Protein AF-A0A0A6YWK4-F1 (afdb_monomer_lite)

pLDDT: mean 93.41, std 6.63, range [67.75, 98.69]

Sequence (91 aa):
MTHWFHRNPLKATAPVSFNYYGMITGPPASKICNDLRSARTRLLELFTDLSCNPETMKNAADLYFSLLQGFINSVGDSTQESKLRYIQNFK

Secondary structure (DSSP, 8-state):
-------PPPPP--------GGG--SHHHHHHHHHHHHHHHHHHHHTT-TT--HHHHHHHHHHHHHHHHTTTB-SSS--SBPTTTTS----

InterPro domains:
  IPR038499 BRO1 domain superfamily [G3DSA:1.25.40.280] (1-91)
  IPR038898 BRO1 domain-containing protein BROX [PTHR23032] (1-91)

Foldseek 3Di:
DDDDDDDDDDDDWDQDQLPPDPVQPDDVSVVLSNQLSVLVVLLVVLVPDPPDDPVSNVVSCCSNVVSVQPQFPDDDPDPDTHPNVPVDDID

Organism: Mus musculus (NCBI:txid10090)

Structure (mmCIF, N/CA/C/O backbone):
data_AF-A0A0A6YWK4-F1
#
_entry.id   AF-A0A0A6YWK4-F1
#
loop_
_atom_site.group_PDB
_atom_site.id
_atom_site.type_symbol
_atom_site.label_atom_id
_atom_site.label_alt_id
_atom_site.label_comp_id
_atom_site.label_asym_id
_atom_site.label_entity_id
_atom_site.label_seq_id
_atom_site.pdbx_PDB_ins_code
_atom_site.Cartn_x
_atom_site.Cartn_y
_atom_site.Cartn_z
_atom_site.occupancy
_atom_site.B_iso_or_equiv
_atom_site.auth_seq_id
_atom_site.auth_comp_id
_atom_site.auth_asym_id
_atom_site.auth_atom_id
_atom_site.pdbx_PDB_model_num
ATOM 1 N N . MET A 1 1 ? 31.222 7.432 -20.108 1.00 71.38 1 MET A N 1
ATOM 2 C CA . MET A 1 1 ? 31.885 6.949 -18.879 1.00 71.38 1 MET A CA 1
ATOM 3 C C . MET A 1 1 ? 30.844 6.174 -18.092 1.00 71.38 1 MET A C 1
ATOM 5 O O . MET A 1 1 ? 29.768 6.710 -17.870 1.00 71.38 1 MET A O 1
ATOM 9 N N . THR A 1 2 ? 31.091 4.907 -17.784 1.00 91.19 2 THR A N 1
ATOM 10 C CA . THR A 1 2 ? 30.148 4.062 -17.035 1.00 91.19 2 THR A CA 1
ATOM 11 C C . THR A 1 2 ? 30.578 3.993 -15.577 1.00 91.19 2 THR A C 1
ATOM 13 O O . THR A 1 2 ? 31.764 3.829 -15.297 1.00 91.19 2 THR A O 1
ATOM 16 N N . HIS A 1 3 ? 29.626 4.101 -14.654 1.00 95.69 3 HIS A N 1
ATOM 17 C CA . HIS A 1 3 ? 29.875 3.959 -13.221 1.00 95.69 3 HIS A CA 1
ATOM 18 C C . HIS A 1 3 ? 29.434 2.570 -12.757 1.00 95.69 3 HIS A C 1
ATOM 20 O O . HIS A 1 3 ? 28.366 2.100 -13.149 1.00 95.69 3 HIS A O 1
ATOM 26 N N . TRP A 1 4 ? 30.241 1.923 -11.916 1.00 97.31 4 TRP A N 1
ATOM 27 C CA . TRP A 1 4 ? 29.873 0.674 -11.254 1.00 97.31 4 TRP A CA 1
ATOM 28 C C . TRP A 1 4 ? 29.571 0.949 -9.788 1.00 97.31 4 TRP A C 1
ATOM 30 O O . TRP A 1 4 ? 30.364 1.581 -9.090 1.00 97.31 4 TRP A O 1
ATOM 40 N N . PHE A 1 5 ? 28.433 0.449 -9.321 1.00 97.62 5 PHE A N 1
ATOM 41 C CA . PHE A 1 5 ? 28.073 0.523 -7.918 1.00 97.62 5 PHE A CA 1
ATOM 42 C C . PHE A 1 5 ? 27.585 -0.837 -7.429 1.00 9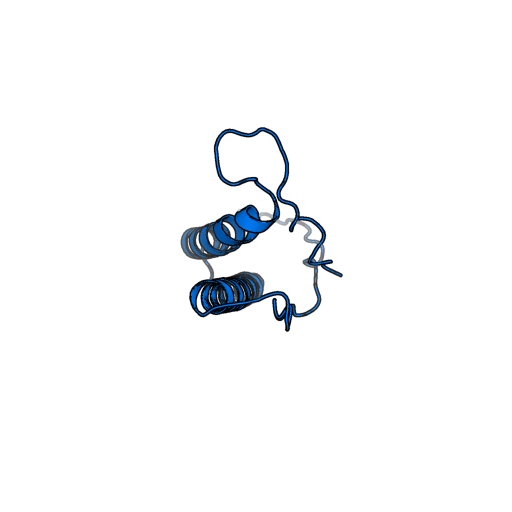7.62 5 PHE A C 1
ATOM 44 O O . PHE A 1 5 ? 26.640 -1.396 -7.986 1.00 97.62 5 PHE A O 1
ATOM 51 N N . HIS A 1 6 ? 28.178 -1.328 -6.341 1.00 98.00 6 HIS A N 1
ATOM 52 C CA . HIS A 1 6 ? 27.662 -2.491 -5.623 1.00 98.00 6 HIS A CA 1
ATOM 53 C C . HIS A 1 6 ? 26.224 -2.245 -5.142 1.00 98.00 6 HIS A C 1
ATOM 55 O O . HIS A 1 6 ? 25.869 -1.137 -4.713 1.00 98.00 6 HIS A O 1
ATOM 61 N N . ARG A 1 7 ? 25.387 -3.281 -5.197 1.00 97.94 7 ARG A N 1
ATOM 62 C CA . ARG A 1 7 ? 24.016 -3.264 -4.678 1.00 97.94 7 ARG A CA 1
ATOM 63 C C . ARG A 1 7 ? 23.782 -4.529 -3.871 1.00 97.94 7 ARG A C 1
ATOM 65 O O . ARG A 1 7 ? 23.962 -5.635 -4.369 1.00 97.94 7 ARG A O 1
ATOM 72 N N . ASN A 1 8 ? 23.358 -4.349 -2.626 1.00 98.25 8 ASN A N 1
ATOM 73 C CA . ASN A 1 8 ? 22.800 -5.445 -1.846 1.00 98.25 8 ASN A CA 1
ATOM 74 C C . ASN A 1 8 ? 21.374 -5.754 -2.342 1.00 98.25 8 ASN A C 1
ATOM 76 O O . ASN A 1 8 ? 20.728 -4.864 -2.907 1.00 98.25 8 ASN A O 1
ATOM 80 N N . PRO A 1 9 ? 20.859 -6.972 -2.107 1.00 98.25 9 PRO A N 1
ATOM 81 C CA . PRO A 1 9 ? 19.464 -7.297 -2.380 1.00 98.25 9 PRO A CA 1
ATOM 82 C C . PRO A 1 9 ? 18.494 -6.360 -1.647 1.00 98.25 9 PRO A C 1
ATOM 84 O O . PRO A 1 9 ? 18.771 -5.899 -0.536 1.00 98.25 9 PRO A O 1
ATOM 87 N N . LEU A 1 10 ? 17.337 -6.104 -2.259 1.00 97.12 10 LEU A N 1
ATOM 88 C CA . LEU A 1 10 ? 16.262 -5.341 -1.627 1.00 97.12 10 LEU A CA 1
ATOM 89 C C . LEU A 1 10 ? 15.651 -6.115 -0.452 1.00 97.12 10 LEU A C 1
ATOM 91 O O . LEU A 1 10 ? 15.667 -7.346 -0.407 1.00 97.12 10 LEU A O 1
ATOM 95 N N . LYS A 1 11 ? 15.078 -5.378 0.503 1.00 96.56 11 LYS A N 1
ATOM 96 C CA . LYS A 1 11 ? 14.364 -5.976 1.635 1.00 96.56 11 LYS A CA 1
ATOM 97 C C . LYS A 1 11 ? 13.051 -6.599 1.155 1.00 96.56 11 LYS A C 1
ATOM 99 O O . LYS A 1 11 ? 12.236 -5.914 0.546 1.00 96.56 11 LYS A O 1
ATOM 104 N N . ALA A 1 12 ? 12.828 -7.861 1.505 1.00 95.56 12 ALA A N 1
ATOM 105 C CA . ALA A 1 12 ? 11.531 -8.518 1.371 1.00 95.56 12 ALA A CA 1
ATOM 106 C C . ALA A 1 12 ? 10.674 -8.312 2.633 1.00 95.56 12 ALA A C 1
ATOM 108 O O . ALA A 1 12 ? 11.189 -7.964 3.696 1.00 95.56 12 ALA A O 1
ATOM 109 N N . THR A 1 13 ? 9.364 -8.528 2.512 1.00 96.00 13 THR A N 1
ATOM 110 C CA . THR A 1 13 ? 8.404 -8.465 3.625 1.00 96.00 13 THR A CA 1
ATOM 111 C C . THR A 1 13 ? 7.191 -9.339 3.323 1.00 96.00 13 THR A C 1
ATOM 113 O O . THR A 1 13 ? 6.842 -9.539 2.157 1.00 96.00 13 THR A O 1
ATOM 116 N N . ALA A 1 14 ? 6.527 -9.846 4.362 1.00 96.06 14 AL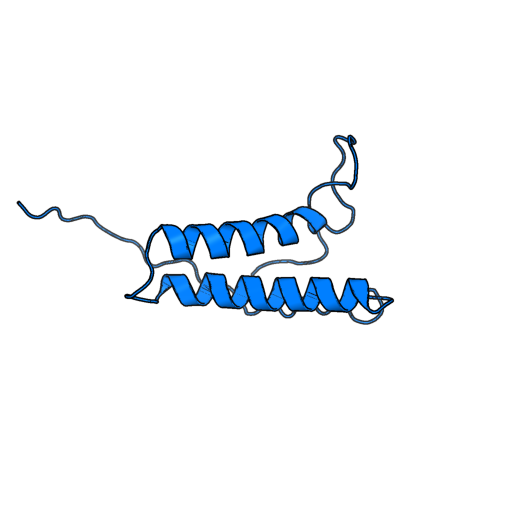A A N 1
ATOM 117 C CA . ALA A 1 14 ? 5.293 -10.603 4.190 1.00 96.06 14 ALA A CA 1
ATOM 118 C C . ALA A 1 14 ? 4.152 -9.745 3.579 1.00 96.06 14 ALA A C 1
ATOM 120 O O . ALA A 1 14 ? 4.091 -8.520 3.788 1.00 96.06 14 ALA A O 1
ATOM 121 N N . PRO A 1 15 ? 3.205 -10.362 2.846 1.00 94.62 15 PRO A N 1
ATOM 122 C CA . PRO A 1 15 ? 1.942 -9.720 2.492 1.00 94.62 15 PRO A CA 1
ATOM 123 C C . PRO A 1 15 ? 1.160 -9.318 3.750 1.00 94.62 15 PRO A C 1
ATOM 125 O O . PRO A 1 15 ? 1.105 -10.068 4.722 1.00 94.62 15 PRO A O 1
ATOM 128 N N . VAL A 1 16 ? 0.533 -8.141 3.726 1.00 96.38 16 VAL A N 1
ATOM 129 C CA . VAL A 1 16 ? -0.266 -7.614 4.844 1.00 96.38 16 VAL A CA 1
ATOM 130 C C . VAL A 1 16 ? -1.654 -7.255 4.330 1.00 96.38 16 VAL A C 1
ATOM 132 O O . VAL A 1 16 ? -1.785 -6.480 3.386 1.00 96.38 16 VAL A O 1
ATOM 135 N N . SER A 1 17 ? -2.689 -7.835 4.940 1.00 94.12 17 SER A N 1
ATOM 136 C CA . SER A 1 17 ? -4.080 -7.667 4.504 1.00 94.12 17 SER A CA 1
ATOM 137 C C . SER A 1 17 ? -4.769 -6.428 5.078 1.00 94.12 17 SER A C 1
ATOM 139 O O . SER A 1 17 ? -5.783 -6.011 4.525 1.00 94.12 17 SER A O 1
ATOM 141 N N . PHE A 1 18 ? -4.254 -5.864 6.177 1.00 94.88 18 PHE A N 1
ATOM 142 C CA . PHE A 1 18 ? -4.899 -4.784 6.940 1.00 94.88 18 PHE A CA 1
ATOM 143 C C . PHE A 1 18 ? -6.348 -5.108 7.358 1.00 94.88 18 PHE A C 1
ATOM 145 O O . PHE A 1 18 ? -7.183 -4.220 7.493 1.00 94.88 18 PHE A O 1
ATOM 152 N N . ASN A 1 19 ? -6.666 -6.391 7.564 1.00 91.81 19 ASN A N 1
ATOM 153 C CA . ASN A 1 19 ? -7.968 -6.819 8.067 1.00 91.81 19 ASN A CA 1
ATOM 154 C C . ASN A 1 19 ? -7.901 -7.049 9.585 1.00 91.81 19 ASN A C 1
ATOM 156 O O . ASN A 1 19 ? -7.338 -8.046 10.035 1.00 91.81 19 ASN A O 1
ATOM 160 N N . TYR A 1 20 ? -8.499 -6.137 10.355 1.00 91.75 20 TYR A N 1
ATOM 161 C CA . TYR A 1 20 ? -8.566 -6.204 11.823 1.00 91.75 20 TYR A CA 1
ATOM 162 C C . TYR A 1 20 ? -9.909 -6.736 12.344 1.00 91.75 20 TYR A C 1
ATOM 164 O O . TYR A 1 20 ? -10.244 -6.549 13.515 1.00 91.75 20 TYR A O 1
ATOM 172 N N . TYR A 1 21 ? -10.680 -7.413 11.485 1.00 89.25 21 TYR A N 1
ATOM 173 C CA . TYR A 1 21 ? -11.945 -8.066 11.828 1.00 89.25 21 TYR A CA 1
ATOM 174 C C . TYR A 1 21 ? -12.886 -7.127 12.600 1.00 89.25 21 TYR A C 1
ATOM 176 O O . TYR A 1 21 ? -13.161 -6.018 12.145 1.00 89.25 21 TYR A O 1
ATOM 184 N N . GLY A 1 22 ? -13.358 -7.544 13.780 1.00 85.56 22 GLY A N 1
ATOM 185 C CA . GLY A 1 22 ? -14.311 -6.797 14.601 1.00 85.56 22 GLY A CA 1
ATOM 186 C C . GLY A 1 22 ? -13.824 -5.433 15.104 1.00 85.56 22 GLY A C 1
ATOM 187 O O . GLY A 1 22 ? -14.634 -4.689 15.644 1.00 85.56 22 GLY A O 1
ATOM 188 N N . MET A 1 23 ? -12.545 -5.076 14.927 1.00 86.06 23 MET A N 1
ATOM 189 C CA . MET A 1 23 ? -12.061 -3.719 15.221 1.00 86.06 23 MET A CA 1
ATOM 190 C C . MET A 1 23 ? -12.454 -2.703 14.140 1.00 86.06 23 MET A C 1
ATOM 192 O O . MET A 1 23 ? -12.537 -1.511 14.424 1.00 86.06 23 MET A O 1
ATOM 196 N N . ILE A 1 24 ? -12.697 -3.152 12.904 1.00 88.12 24 ILE A N 1
ATOM 197 C CA . ILE A 1 24 ? -13.104 -2.284 11.797 1.00 88.12 24 ILE A CA 1
ATOM 198 C C . ILE A 1 24 ? -14.629 -2.232 11.767 1.00 88.12 24 ILE A C 1
ATOM 200 O O . ILE A 1 24 ? -15.287 -3.058 11.135 1.00 88.12 24 ILE A O 1
ATOM 204 N N . THR A 1 25 ? -15.201 -1.242 12.444 1.00 87.44 25 THR A N 1
ATOM 205 C CA . THR A 1 25 ? -16.648 -1.028 12.477 1.00 87.44 25 THR A CA 1
ATOM 206 C C . THR A 1 25 ? -17.026 0.135 11.560 1.00 87.44 25 THR A C 1
ATOM 208 O O . THR A 1 25 ? -16.897 1.309 11.893 1.00 87.44 25 THR A O 1
ATOM 211 N N . GLY A 1 26 ? -17.488 -0.197 10.355 1.00 93.00 26 GLY A N 1
ATOM 212 C CA . GLY A 1 26 ? -18.143 0.751 9.454 1.00 93.00 26 GLY A CA 1
ATOM 213 C C . GLY A 1 26 ? -17.484 0.913 8.076 1.00 93.00 26 GLY A C 1
ATOM 214 O O . GLY A 1 26 ? -16.277 0.700 7.925 1.00 93.00 26 GLY A O 1
ATOM 215 N N . PRO A 1 27 ? -18.261 1.337 7.058 1.00 94.12 27 PRO A N 1
ATOM 216 C CA . PRO A 1 27 ? -17.787 1.416 5.675 1.00 94.12 27 PRO A CA 1
ATOM 217 C C . PRO A 1 27 ? -16.530 2.282 5.456 1.00 94.12 27 PRO A C 1
ATOM 219 O O . PRO A 1 27 ? -15.648 1.842 4.714 1.00 94.12 27 PRO A O 1
ATOM 222 N N . PRO A 1 28 ? -16.370 3.464 6.094 1.00 94.19 28 PRO A N 1
ATOM 223 C CA . PRO A 1 28 ? -15.170 4.286 5.907 1.00 94.19 28 PRO A CA 1
ATOM 224 C C . PRO A 1 28 ? -13.892 3.610 6.419 1.00 94.19 28 PRO A C 1
ATOM 226 O O . PRO A 1 28 ? -12.856 3.658 5.756 1.00 94.19 28 PRO A O 1
ATOM 229 N N . ALA A 1 29 ? -13.974 2.931 7.568 1.00 93.50 29 ALA A N 1
ATOM 230 C CA . ALA A 1 29 ? -12.846 2.217 8.157 1.00 93.50 29 ALA A CA 1
ATOM 231 C C . ALA A 1 29 ? -12.457 0.989 7.312 1.00 93.50 29 ALA A C 1
ATOM 233 O O . ALA A 1 29 ? -11.275 0.718 7.097 1.00 93.50 29 ALA A O 1
ATOM 234 N N . SER A 1 30 ? -13.439 0.271 6.757 1.00 94.75 30 SER A N 1
ATOM 235 C CA . SER A 1 30 ? -13.167 -0.817 5.810 1.00 94.75 30 SER A CA 1
ATOM 236 C C . SER A 1 30 ? -12.532 -0.302 4.519 1.00 94.75 30 SER A C 1
ATOM 238 O O . SER A 1 30 ? -11.608 -0.926 3.995 1.00 94.75 30 SER A O 1
ATOM 240 N N . LYS A 1 31 ? -12.990 0.848 4.010 1.00 96.38 31 LYS A N 1
ATOM 241 C CA . LYS A 1 31 ? -12.426 1.471 2.810 1.00 96.38 31 LYS A CA 1
ATOM 242 C C . LYS A 1 31 ? -10.959 1.848 3.012 1.00 96.38 31 LYS A C 1
ATOM 244 O O . LYS A 1 31 ? -10.133 1.433 2.208 1.00 96.38 31 LYS A O 1
ATOM 249 N N . ILE A 1 32 ? -10.615 2.553 4.095 1.00 96.25 32 ILE A N 1
ATOM 250 C CA . ILE A 1 32 ? -9.229 3.002 4.308 1.00 96.25 32 ILE A CA 1
ATOM 251 C C . ILE A 1 32 ? -8.255 1.825 4.472 1.00 96.25 32 ILE A C 1
ATOM 253 O O . ILE A 1 32 ? -7.139 1.880 3.965 1.00 96.25 32 ILE A O 1
ATOM 257 N N . CYS A 1 33 ? -8.685 0.720 5.092 1.00 96.38 33 CYS A N 1
ATOM 258 C CA . CYS A 1 33 ? -7.866 -0.490 5.192 1.00 96.38 33 CYS A CA 1
ATOM 259 C C . CYS A 1 33 ? -7.650 -1.164 3.824 1.00 96.38 33 CYS A C 1
ATOM 261 O O . CYS A 1 33 ? -6.552 -1.638 3.527 1.00 96.38 33 CYS A O 1
ATOM 263 N N . ASN A 1 34 ? -8.672 -1.170 2.960 1.00 96.81 34 ASN A N 1
ATOM 264 C CA . ASN A 1 34 ? -8.551 -1.665 1.586 1.00 96.81 34 ASN A CA 1
ATOM 265 C C . ASN A 1 34 ? -7.650 -0.779 0.717 1.00 96.81 34 ASN A C 1
ATOM 267 O O . ASN A 1 34 ? -6.836 -1.304 -0.050 1.00 96.81 34 ASN A O 1
ATOM 271 N N . ASP A 1 35 ? -7.767 0.540 0.859 1.00 98.06 35 ASP A N 1
ATOM 272 C CA . ASP A 1 35 ? -6.919 1.509 0.167 1.00 98.06 35 ASP A CA 1
ATOM 273 C C . ASP A 1 35 ? -5.457 1.342 0.614 1.00 98.06 35 ASP A C 1
ATOM 275 O O . ASP A 1 35 ? -4.566 1.240 -0.226 1.00 98.06 35 ASP A O 1
ATOM 279 N N . LEU A 1 36 ? -5.211 1.189 1.923 1.00 97.75 36 LEU A N 1
ATOM 280 C 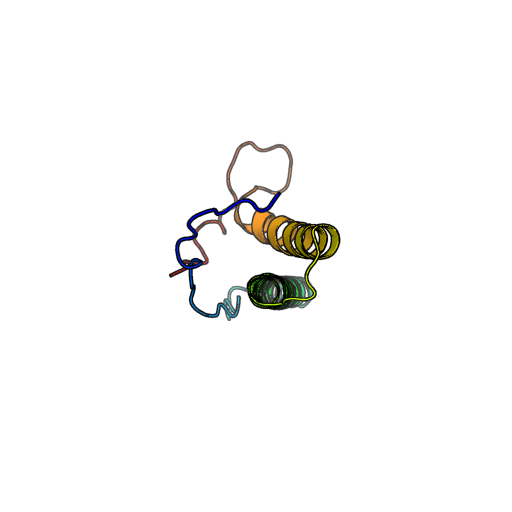CA . LEU A 1 36 ? -3.880 0.956 2.493 1.00 97.75 36 LEU A CA 1
ATOM 281 C C . LEU A 1 36 ? -3.253 -0.355 1.992 1.00 97.75 36 LEU A C 1
ATOM 283 O O . LEU A 1 36 ? -2.082 -0.371 1.605 1.00 97.75 36 LEU A O 1
ATOM 287 N N . ARG A 1 37 ? -4.036 -1.443 1.931 1.00 97.75 37 ARG A N 1
ATOM 288 C CA . ARG A 1 37 ? -3.602 -2.719 1.338 1.00 97.75 37 ARG A CA 1
ATOM 289 C C . ARG A 1 37 ? -3.187 -2.540 -0.120 1.00 97.75 37 ARG A C 1
ATOM 291 O O . ARG A 1 37 ? -2.102 -2.969 -0.503 1.00 97.75 37 A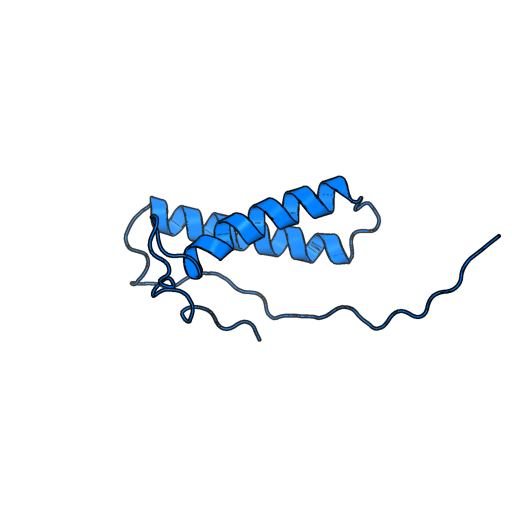RG A O 1
ATOM 298 N N . SER A 1 38 ? -4.036 -1.896 -0.916 1.00 98.31 38 SER A N 1
ATOM 299 C CA . SER A 1 38 ? -3.811 -1.708 -2.353 1.00 98.31 38 SER A CA 1
ATOM 300 C C . SER A 1 38 ? -2.602 -0.807 -2.622 1.00 98.31 38 SER A C 1
ATOM 302 O O . SER A 1 38 ? -1.754 -1.147 -3.444 1.00 98.31 38 SER A O 1
ATOM 304 N N . ALA A 1 39 ? -2.468 0.292 -1.872 1.00 98.50 39 ALA A N 1
ATOM 305 C CA . ALA A 1 39 ? -1.334 1.206 -1.961 1.00 98.50 39 ALA A CA 1
ATOM 306 C C . ALA A 1 39 ? -0.011 0.517 -1.596 1.00 98.50 39 ALA A C 1
ATOM 308 O O . ALA A 1 39 ? 0.980 0.677 -2.309 1.00 98.50 39 ALA A O 1
ATOM 309 N N . ARG A 1 40 ? 0.006 -0.309 -0.536 1.00 98.38 40 ARG A N 1
ATOM 310 C CA . ARG A 1 40 ? 1.197 -1.084 -0.156 1.00 98.38 40 ARG A CA 1
ATOM 311 C C . ARG A 1 40 ? 1.606 -2.064 -1.248 1.00 98.38 40 ARG A C 1
ATOM 313 O O . ARG A 1 40 ? 2.782 -2.122 -1.593 1.00 98.38 40 ARG A O 1
ATOM 320 N N . THR A 1 41 ? 0.655 -2.841 -1.768 1.00 98.12 41 THR A N 1
ATOM 321 C CA . THR A 1 41 ? 0.926 -3.807 -2.840 1.00 98.12 41 THR A CA 1
ATOM 322 C C . THR A 1 41 ? 1.497 -3.101 -4.064 1.00 98.12 41 THR A C 1
ATOM 324 O O . THR A 1 41 ? 2.563 -3.488 -4.534 1.00 98.12 41 THR A O 1
ATOM 327 N N . ARG A 1 42 ? 0.868 -2.001 -4.500 1.00 98.06 42 ARG A N 1
ATOM 328 C CA . ARG A 1 42 ? 1.342 -1.221 -5.646 1.00 98.06 42 ARG A CA 1
ATOM 329 C C . ARG A 1 42 ? 2.762 -0.691 -5.447 1.00 98.06 42 ARG A C 1
ATOM 331 O O . ARG A 1 42 ? 3.571 -0.778 -6.363 1.00 98.06 42 ARG A O 1
ATOM 338 N N . LEU A 1 43 ? 3.076 -0.153 -4.266 1.00 98.56 43 LEU A N 1
ATOM 339 C CA . LEU A 1 43 ? 4.423 0.331 -3.959 1.00 98.56 43 LEU A CA 1
ATOM 340 C C . LEU A 1 43 ? 5.459 -0.801 -4.000 1.00 98.56 43 LEU A C 1
ATOM 342 O O . LEU A 1 43 ? 6.549 -0.612 -4.531 1.00 98.56 43 LEU A O 1
ATOM 346 N N . LEU A 1 44 ? 5.129 -1.976 -3.456 1.00 98.19 44 LEU A N 1
ATOM 347 C CA . LEU A 1 44 ? 6.052 -3.111 -3.435 1.00 98.19 44 LEU A CA 1
ATOM 348 C C . LEU A 1 44 ? 6.339 -3.663 -4.837 1.00 98.19 44 LEU A C 1
ATOM 350 O O . LEU A 1 44 ? 7.481 -4.013 -5.122 1.00 98.19 44 LEU A O 1
ATOM 354 N N . GLU A 1 45 ? 5.337 -3.699 -5.716 1.00 97.94 45 GLU A N 1
ATOM 355 C CA . GLU A 1 45 ? 5.498 -4.118 -7.115 1.00 97.94 45 GLU A CA 1
ATOM 356 C C . GLU A 1 45 ? 6.470 -3.214 -7.888 1.00 97.94 45 GLU A C 1
ATOM 358 O O . GLU A 1 45 ? 7.246 -3.697 -8.713 1.00 97.94 45 GLU A O 1
ATOM 363 N N . LEU A 1 46 ? 6.483 -1.910 -7.585 1.00 98.44 46 LEU A N 1
ATOM 364 C CA . LEU A 1 46 ? 7.350 -0.940 -8.258 1.00 98.44 46 LEU A CA 1
ATOM 365 C C . LEU A 1 46 ? 8.845 -1.165 -8.004 1.00 98.44 46 LEU A C 1
ATOM 367 O O . LEU A 1 46 ? 9.665 -0.723 -8.804 1.00 98.44 46 LEU A O 1
ATOM 371 N N . PHE A 1 47 ? 9.232 -1.861 -6.931 1.00 97.94 47 PHE A N 1
ATOM 372 C CA . PHE A 1 47 ? 10.647 -2.111 -6.637 1.00 97.94 47 PHE A CA 1
ATOM 373 C C . PHE A 1 47 ? 11.339 -3.032 -7.644 1.00 97.94 47 PHE A C 1
ATOM 375 O O . PHE A 1 47 ? 12.564 -2.996 -7.760 1.00 97.94 47 PHE A O 1
ATOM 382 N N . THR A 1 48 ? 10.575 -3.854 -8.359 1.00 97.19 48 THR A N 1
ATOM 383 C CA . THR A 1 48 ? 11.093 -4.765 -9.390 1.00 97.19 48 THR A CA 1
ATOM 384 C C . THR A 1 48 ? 10.570 -4.431 -10.787 1.00 97.19 48 THR A C 1
ATOM 386 O O . THR A 1 48 ? 10.821 -5.180 -11.728 1.00 97.19 48 THR A O 1
ATOM 389 N N . ASP A 1 49 ? 9.852 -3.317 -10.934 1.00 97.69 49 ASP A N 1
ATOM 390 C CA . ASP A 1 49 ? 9.343 -2.828 -12.213 1.00 97.69 49 ASP A CA 1
ATOM 391 C C . ASP A 1 49 ? 10.419 -2.003 -12.931 1.00 97.69 49 ASP A C 1
ATOM 393 O O . ASP A 1 49 ? 10.795 -0.913 -12.498 1.00 97.69 49 ASP A O 1
ATOM 397 N N . LEU A 1 50 ? 10.906 -2.520 -14.059 1.00 97.31 50 LEU A N 1
ATOM 398 C CA . LEU A 1 50 ? 11.944 -1.870 -14.864 1.00 97.31 50 LEU A CA 1
ATOM 399 C C . LEU A 1 50 ? 11.460 -0.590 -15.561 1.00 97.31 50 LEU A C 1
ATOM 401 O O . LEU A 1 50 ? 12.284 0.211 -15.996 1.00 97.31 50 LEU A O 1
ATOM 405 N N . SER A 1 51 ? 10.145 -0.397 -15.677 1.00 97.50 51 SER A N 1
ATOM 406 C CA . SER A 1 51 ? 9.543 0.822 -16.222 1.00 97.50 51 SER A CA 1
ATOM 407 C C . SER A 1 51 ? 9.329 1.907 -15.161 1.00 97.50 51 SER A C 1
ATOM 409 O O . SER A 1 51 ? 8.973 3.040 -15.497 1.00 97.50 51 SER A O 1
ATOM 411 N N . CYS A 1 52 ? 9.569 1.590 -13.882 1.00 97.94 52 CYS A N 1
ATOM 412 C CA . CYS A 1 52 ? 9.395 2.537 -12.796 1.00 97.94 52 CYS A CA 1
ATOM 413 C C . CYS A 1 52 ? 10.375 3.707 -12.927 1.00 97.94 52 CYS A C 1
ATOM 415 O O . CYS A 1 52 ? 11.594 3.542 -12.982 1.00 97.94 52 CYS A O 1
ATOM 417 N N . ASN A 1 53 ? 9.826 4.916 -12.894 1.00 98.25 53 ASN A N 1
ATOM 418 C CA . ASN A 1 53 ? 10.585 6.158 -12.856 1.00 98.25 53 ASN A CA 1
ATOM 419 C C . ASN A 1 53 ? 10.424 6.852 -11.484 1.00 98.25 53 ASN A C 1
ATOM 421 O O . ASN A 1 53 ? 9.557 6.464 -10.689 1.00 98.25 53 ASN A O 1
ATOM 425 N N . PRO A 1 54 ? 11.244 7.875 -11.175 1.00 98.38 54 PRO A N 1
ATOM 426 C CA . PRO A 1 54 ? 11.196 8.554 -9.879 1.00 98.38 54 PRO A CA 1
ATOM 427 C C . PRO A 1 54 ? 9.829 9.158 -9.533 1.00 98.38 54 PRO A C 1
ATOM 429 O O . PRO A 1 54 ? 9.430 9.131 -8.371 1.00 98.38 54 PRO A O 1
ATOM 432 N N . GLU A 1 55 ? 9.096 9.666 -10.524 1.00 98.31 55 GLU A N 1
ATOM 433 C CA . GLU A 1 55 ? 7.764 10.248 -10.331 1.00 98.31 55 GLU A CA 1
ATOM 434 C C . GLU A 1 55 ? 6.741 9.187 -9.904 1.00 98.31 55 GLU A C 1
ATOM 436 O O . GLU A 1 55 ? 6.025 9.361 -8.920 1.00 98.31 55 GLU A O 1
ATOM 441 N N . THR A 1 56 ? 6.733 8.038 -10.583 1.00 98.19 56 THR A N 1
ATOM 442 C CA . THR A 1 56 ? 5.838 6.915 -10.268 1.00 98.19 56 THR A CA 1
ATOM 443 C C . THR A 1 56 ? 6.125 6.358 -8.875 1.00 98.19 56 THR A C 1
ATOM 445 O O . THR A 1 56 ? 5.196 6.119 -8.101 1.00 98.19 56 THR A O 1
ATOM 448 N N . MET A 1 57 ? 7.409 6.209 -8.528 1.00 98.56 57 MET A N 1
ATOM 449 C CA . MET A 1 57 ? 7.837 5.780 -7.195 1.00 98.56 57 MET A CA 1
ATOM 450 C C . MET A 1 57 ? 7.386 6.771 -6.120 1.00 98.56 57 MET A C 1
ATOM 452 O O . MET A 1 57 ? 6.808 6.363 -5.114 1.00 98.56 57 MET A O 1
ATOM 456 N N . LYS A 1 58 ? 7.602 8.075 -6.341 1.00 98.62 58 LYS A N 1
ATOM 457 C CA . LYS A 1 58 ? 7.193 9.125 -5.404 1.00 98.62 58 LYS A CA 1
ATOM 458 C C . LYS A 1 58 ? 5.685 9.111 -5.170 1.00 98.62 58 LYS A C 1
ATOM 460 O O . LYS A 1 58 ? 5.262 9.091 -4.022 1.00 98.62 58 LYS A O 1
ATOM 465 N N . ASN A 1 59 ? 4.883 9.057 -6.231 1.00 98.56 59 ASN A N 1
ATOM 466 C CA . ASN A 1 59 ? 3.425 9.082 -6.116 1.00 98.56 59 ASN A CA 1
ATOM 467 C C . ASN A 1 59 ? 2.887 7.869 -5.338 1.00 98.56 59 ASN A C 1
ATOM 469 O O . ASN A 1 59 ? 2.016 8.015 -4.481 1.00 98.56 59 ASN A O 1
ATOM 473 N N . ALA A 1 60 ? 3.430 6.672 -5.588 1.00 98.62 60 ALA A N 1
ATOM 474 C CA . ALA A 1 60 ? 3.048 5.470 -4.847 1.00 98.62 60 ALA A CA 1
ATOM 475 C C . ALA A 1 60 ? 3.504 5.515 -3.378 1.00 98.62 60 ALA A C 1
ATOM 477 O O . ALA A 1 60 ? 2.758 5.104 -2.486 1.00 98.62 60 ALA A O 1
ATOM 478 N N . ALA A 1 61 ? 4.707 6.036 -3.123 1.00 98.69 61 ALA A N 1
ATOM 479 C CA . ALA A 1 61 ? 5.238 6.212 -1.778 1.00 98.69 61 ALA A CA 1
ATOM 480 C C . ALA A 1 61 ? 4.407 7.219 -0.973 1.00 98.69 61 ALA A C 1
ATOM 482 O O . ALA A 1 61 ? 3.985 6.901 0.136 1.00 98.69 61 ALA A O 1
ATOM 483 N N . ASP A 1 62 ? 4.114 8.391 -1.539 1.00 98.69 62 ASP A N 1
ATOM 484 C CA . ASP A 1 62 ? 3.313 9.433 -0.892 1.00 98.69 62 ASP A CA 1
ATOM 485 C C . ASP A 1 62 ? 1.906 8.913 -0.555 1.00 98.69 62 ASP A C 1
ATOM 487 O O . ASP A 1 62 ? 1.418 9.110 0.561 1.00 98.69 62 ASP A O 1
ATOM 491 N N . LEU A 1 63 ? 1.272 8.172 -1.474 1.00 98.56 63 LEU A N 1
ATOM 492 C CA . LEU A 1 63 ? -0.034 7.555 -1.234 1.00 98.56 63 LEU A CA 1
ATOM 493 C C . LEU A 1 63 ? 0.009 6.536 -0.085 1.00 98.56 63 LEU A C 1
ATOM 495 O O . LEU A 1 63 ? -0.813 6.595 0.826 1.00 98.56 63 LEU A O 1
ATOM 499 N N . TYR A 1 64 ? 0.961 5.601 -0.100 1.00 98.56 64 TYR A N 1
ATOM 500 C CA . TYR A 1 64 ? 1.052 4.586 0.951 1.00 98.56 64 TYR A CA 1
ATOM 501 C C . TYR A 1 64 ? 1.421 5.193 2.311 1.00 98.56 64 TYR A C 1
ATOM 503 O O . TYR A 1 64 ? 0.784 4.888 3.321 1.00 98.56 64 TYR A O 1
ATOM 511 N N . PHE A 1 65 ? 2.434 6.062 2.355 1.00 98.12 65 PHE A N 1
ATOM 512 C CA . PHE A 1 65 ? 2.928 6.618 3.611 1.00 98.12 65 PHE A CA 1
ATOM 513 C C . PHE A 1 65 ? 1.964 7.624 4.233 1.00 98.12 65 PHE A C 1
ATOM 515 O O . PHE A 1 65 ? 1.882 7.669 5.458 1.00 98.12 65 PHE A O 1
ATOM 522 N N . SER A 1 66 ? 1.207 8.389 3.442 1.00 97.19 66 SER A N 1
ATOM 523 C CA . SER A 1 66 ? 0.165 9.270 3.989 1.00 97.19 66 SER A CA 1
ATOM 524 C C . SER A 1 66 ? -0.948 8.481 4.686 1.00 97.19 66 SER A C 1
ATOM 526 O O . SER A 1 66 ? -1.362 8.853 5.782 1.00 97.19 66 SER A O 1
ATOM 528 N N . LEU A 1 67 ? -1.375 7.346 4.121 1.00 96.75 67 LEU A N 1
ATOM 529 C CA . LEU A 1 67 ? -2.344 6.454 4.767 1.00 96.75 67 LEU A CA 1
ATOM 530 C C . LEU A 1 67 ? -1.753 5.778 6.014 1.00 96.75 67 LEU A C 1
ATOM 532 O O . LEU A 1 67 ? -2.392 5.752 7.065 1.00 96.75 67 LEU A O 1
ATOM 536 N N . LEU A 1 68 ? -0.520 5.264 5.922 1.00 96.25 68 LEU A N 1
ATOM 537 C CA . LEU A 1 68 ? 0.157 4.599 7.040 1.00 96.25 68 LEU A CA 1
ATOM 538 C C . LEU A 1 68 ? 0.377 5.544 8.229 1.00 96.25 68 LEU A C 1
ATOM 540 O O . LEU A 1 68 ? 0.286 5.118 9.380 1.00 96.25 68 LEU A O 1
ATOM 544 N N . GLN A 1 69 ? 0.625 6.829 7.968 1.00 94.25 69 GLN A N 1
ATOM 545 C CA . GLN A 1 69 ? 0.758 7.844 9.011 1.00 94.25 69 GLN A CA 1
ATOM 546 C C . GLN A 1 69 ? -0.484 7.952 9.901 1.00 94.25 69 GLN A C 1
ATOM 548 O O . GLN A 1 69 ? -0.327 8.264 11.076 1.00 94.25 69 GLN A O 1
ATOM 553 N N . GLY A 1 70 ? -1.686 7.611 9.420 1.00 92.62 70 GLY A N 1
ATOM 554 C CA . GLY A 1 70 ? -2.892 7.560 10.257 1.00 92.62 70 GLY A CA 1
ATOM 555 C C . GLY A 1 70 ? -2.826 6.525 11.391 1.00 92.62 70 GLY A C 1
ATOM 556 O O . GLY A 1 70 ? -3.544 6.638 12.385 1.00 92.62 70 GLY A O 1
ATOM 557 N N . PHE A 1 71 ? -1.943 5.525 11.290 1.00 92.81 71 PHE A N 1
ATOM 558 C CA . PHE A 1 71 ? -1.684 4.588 12.388 1.00 92.81 71 PHE A CA 1
ATOM 559 C C . PHE A 1 71 ? -0.634 5.098 13.369 1.00 92.81 71 PHE A C 1
ATOM 561 O O . PHE A 1 71 ? -0.542 4.566 14.466 1.00 92.81 71 PHE A O 1
ATOM 568 N N . ILE A 1 72 ? 0.156 6.105 13.000 1.00 92.38 72 ILE A N 1
ATOM 569 C CA . ILE A 1 72 ? 1.309 6.566 13.782 1.00 92.38 72 ILE A CA 1
ATOM 570 C C . ILE A 1 72 ? 0.994 7.895 14.466 1.00 92.38 72 ILE A C 1
ATOM 572 O O . ILE A 1 72 ? 1.209 8.034 15.668 1.00 92.38 72 ILE A O 1
ATOM 576 N N . ASN A 1 73 ? 0.448 8.848 13.720 1.00 91.19 73 ASN A N 1
ATOM 577 C CA . ASN A 1 73 ? 0.194 10.207 14.172 1.00 91.19 73 ASN A CA 1
ATOM 578 C C . ASN A 1 73 ? -1.226 10.319 14.734 1.00 91.19 73 ASN A C 1
ATOM 580 O O . ASN A 1 73 ? -2.171 9.761 14.173 1.00 91.19 73 ASN A O 1
ATOM 584 N N . SER A 1 74 ? -1.383 11.040 15.842 1.00 87.62 74 SER A N 1
ATOM 585 C CA . SER A 1 74 ? -2.706 11.385 16.364 1.00 87.62 74 SER A CA 1
ATOM 586 C C . SER A 1 74 ? -3.434 12.360 15.430 1.00 87.62 74 SER A C 1
ATOM 588 O O . SER A 1 74 ? -2.818 13.111 14.675 1.00 87.62 74 SER A O 1
ATOM 590 N N . VAL A 1 75 ? -4.766 12.340 15.478 1.00 82.94 75 VAL A N 1
ATOM 591 C CA . VAL A 1 75 ? -5.608 13.277 14.729 1.00 82.94 75 VAL A CA 1
ATOM 592 C C . VAL A 1 75 ? -5.682 14.592 15.514 1.00 82.94 75 VAL A C 1
ATOM 594 O O . VAL A 1 75 ? -6.263 14.629 16.597 1.00 82.94 75 VAL A O 1
ATOM 597 N N . GLY A 1 76 ? -5.102 15.662 14.963 1.00 79.56 76 GLY A N 1
ATOM 598 C CA . GLY A 1 76 ? -5.044 17.005 15.565 1.00 79.56 76 GLY A CA 1
ATOM 599 C C . GLY A 1 76 ? -3.642 17.402 16.049 1.00 79.56 76 GLY A C 1
ATOM 600 O O . GLY A 1 76 ? -2.699 16.625 15.935 1.00 79.56 76 GLY A O 1
ATOM 601 N N . ASP A 1 77 ? -3.504 18.601 16.624 1.00 67.75 77 ASP A N 1
ATOM 602 C CA . ASP A 1 77 ? -2.216 19.186 17.063 1.00 67.75 77 ASP A CA 1
ATOM 603 C C . ASP A 1 77 ? -1.660 18.586 18.372 1.00 67.75 77 ASP A C 1
ATOM 605 O O . ASP A 1 77 ? -0.985 19.251 19.160 1.00 67.75 77 ASP A O 1
ATOM 609 N N . SER A 1 78 ? -1.942 17.312 18.652 1.00 72.88 78 SER A N 1
ATOM 610 C CA . SER A 1 78 ? -1.337 16.628 19.795 1.00 72.88 78 SER A CA 1
ATOM 611 C C . SER A 1 78 ? -0.003 16.009 19.389 1.00 72.88 78 SER A C 1
ATOM 613 O O . SER A 1 78 ? 0.062 15.271 18.411 1.00 72.88 78 SER A O 1
ATOM 615 N N . THR A 1 79 ? 1.032 16.186 20.206 1.00 76.06 79 THR A N 1
ATOM 616 C CA . THR A 1 79 ? 2.330 15.502 20.059 1.00 76.06 79 THR A CA 1
ATOM 617 C C . THR A 1 79 ? 2.282 14.006 20.408 1.00 76.06 79 THR A C 1
ATOM 619 O O . THR A 1 79 ? 3.319 13.350 20.460 1.00 76.06 79 THR A O 1
ATOM 622 N N . GLN A 1 80 ? 1.092 13.459 20.681 1.00 83.19 80 GLN A N 1
ATOM 623 C CA . GLN A 1 80 ? 0.906 12.058 21.041 1.00 83.19 80 GLN A CA 1
ATOM 624 C C . GLN A 1 80 ? 0.779 11.159 19.809 1.00 83.19 80 GLN A C 1
ATOM 626 O O . GLN A 1 80 ? 0.311 11.564 18.746 1.00 83.19 80 GLN A O 1
ATOM 631 N N . GLU A 1 81 ? 1.179 9.904 19.980 1.00 87.25 81 GLU A N 1
ATOM 632 C CA . GLU A 1 81 ? 1.092 8.878 18.947 1.00 87.25 81 GLU A CA 1
ATOM 633 C C . GLU A 1 81 ? -0.309 8.260 18.902 1.00 87.25 81 GLU A C 1
ATOM 635 O O . GLU A 1 81 ? -1.015 8.169 19.911 1.00 87.25 81 GLU A O 1
ATOM 640 N N . SER A 1 82 ? -0.713 7.795 17.724 1.00 89.69 82 SER A N 1
ATOM 641 C CA . SER A 1 82 ? -1.968 7.073 17.555 1.00 89.69 82 SER A CA 1
ATOM 642 C C . SER A 1 82 ? -1.933 5.744 18.306 1.00 89.69 82 SER A C 1
ATOM 644 O O . SER A 1 82 ? -0.968 4.978 18.248 1.00 89.69 82 SER A O 1
ATOM 646 N N . LYS A 1 83 ? -3.050 5.415 18.964 1.00 89.50 83 LYS A N 1
ATOM 647 C CA . LYS A 1 83 ? -3.244 4.125 19.649 1.00 89.50 83 LYS A CA 1
ATOM 648 C C . LYS A 1 83 ? -3.151 2.927 18.695 1.00 89.50 83 LYS A C 1
ATOM 650 O O . LYS A 1 83 ? -2.994 1.799 19.151 1.0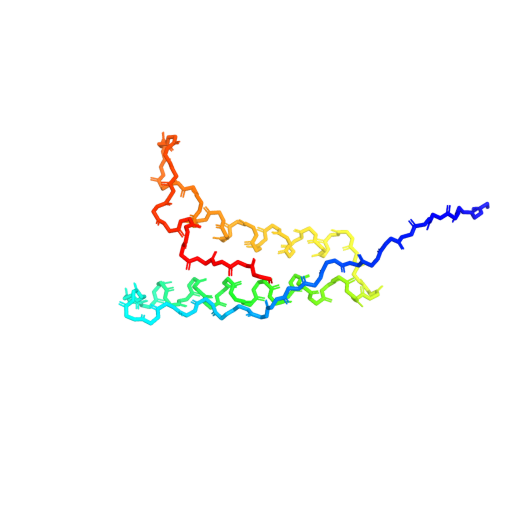0 89.50 83 LYS A O 1
ATOM 655 N N . LEU A 1 84 ? -3.244 3.164 17.385 1.00 90.44 84 LEU A N 1
ATOM 656 C CA . LEU A 1 84 ? -3.140 2.143 16.345 1.00 90.44 84 LEU A CA 1
ATOM 657 C C . LEU A 1 84 ? -1.691 1.791 15.980 1.00 90.44 84 LEU A C 1
ATOM 659 O O . LEU A 1 84 ? -1.489 0.835 15.238 1.00 90.44 84 LEU A O 1
ATOM 663 N N . ARG A 1 85 ? -0.676 2.493 16.502 1.00 90.75 85 ARG A N 1
ATOM 664 C CA . ARG A 1 85 ? 0.728 2.338 16.072 1.00 90.75 85 ARG A CA 1
ATOM 665 C C . ARG A 1 85 ? 1.229 0.898 16.092 1.00 90.75 85 ARG A C 1
ATOM 667 O O . ARG A 1 85 ? 1.985 0.494 15.214 1.00 90.75 85 ARG A O 1
ATOM 674 N N . TYR A 1 86 ? 0.799 0.126 17.083 1.00 91.19 86 TYR A N 1
ATOM 675 C CA . TYR A 1 86 ? 1.253 -1.246 17.302 1.00 91.19 86 TYR A CA 1
ATOM 676 C C . TYR A 1 86 ? 0.277 -2.307 16.778 1.00 91.19 86 TYR A C 1
ATOM 678 O O . TYR A 1 86 ? 0.479 -3.495 17.022 1.00 91.19 86 TYR A O 1
ATOM 686 N N . ILE A 1 87 ? -0.777 -1.907 16.055 1.00 91.69 87 ILE A N 1
ATOM 687 C CA . ILE A 1 87 ? -1.799 -2.841 15.561 1.00 91.69 87 ILE A CA 1
ATOM 688 C C . ILE A 1 87 ? -1.252 -3.793 14.490 1.00 91.69 87 ILE A C 1
ATOM 690 O O . ILE A 1 87 ? -1.714 -4.926 14.366 1.00 91.69 87 ILE A O 1
ATOM 694 N N . GLN A 1 88 ? -0.254 -3.349 13.720 1.00 91.31 88 GLN A N 1
ATOM 695 C CA . GLN A 1 88 ? 0.344 -4.116 12.636 1.00 91.31 88 GLN A CA 1
ATOM 696 C C . GLN A 1 88 ? 1.843 -4.275 12.850 1.00 91.31 88 GLN A C 1
ATOM 698 O O . GLN A 1 88 ? 2.596 -3.307 12.825 1.00 91.31 88 GLN A O 1
ATOM 703 N N . ASN A 1 89 ? 2.283 -5.526 12.952 1.00 87.56 89 ASN A N 1
ATOM 704 C CA . ASN A 1 89 ? 3.697 -5.865 12.897 1.00 87.56 89 ASN A CA 1
ATOM 705 C C . ASN A 1 89 ? 4.070 -6.258 11.468 1.00 87.56 89 ASN A C 1
ATOM 707 O O . ASN A 1 89 ? 3.429 -7.124 10.867 1.00 87.56 89 ASN A O 1
ATOM 711 N N . PHE A 1 90 ? 5.104 -5.623 10.928 1.00 86.56 90 PHE A N 1
ATOM 712 C CA . PHE A 1 90 ? 5.680 -5.980 9.637 1.00 86.56 90 PHE A CA 1
ATOM 713 C C . PHE A 1 90 ? 6.862 -6.914 9.896 1.00 86.56 90 PHE A C 1
ATOM 715 O O . PHE A 1 90 ? 7.844 -6.505 10.512 1.00 86.56 90 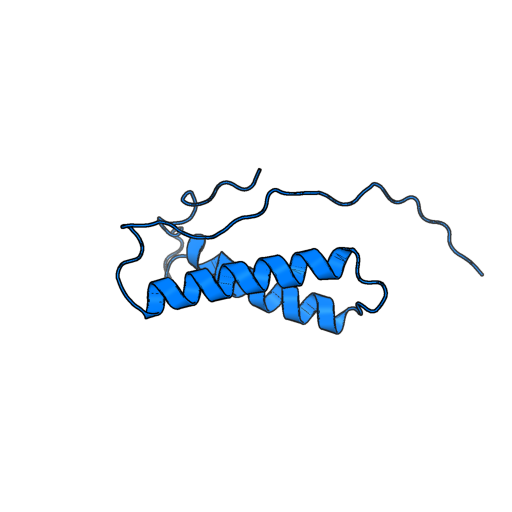PHE A O 1
ATOM 722 N N . LYS A 1 91 ? 6.722 -8.176 9.485 1.00 75.06 91 LYS A N 1
ATOM 723 C CA . LYS A 1 91 ? 7.806 -9.163 9.489 1.00 75.06 91 LYS A CA 1
ATOM 724 C C . LYS A 1 91 ? 8.483 -9.215 8.120 1.00 75.06 91 LYS A C 1
ATOM 726 O O . LYS A 1 91 ? 7.797 -8.961 7.091 1.00 75.06 91 LYS A O 1
#

Radius of gyration: 16.41 Å; chains: 1; bounding box: 50×30×40 Å